Protein AF-A0A0D6L456-F1 (afdb_monomer_lite)

Structure (mmCIF, N/CA/C/O backbone):
data_AF-A0A0D6L456-F1
#
_entry.id   AF-A0A0D6L456-F1
#
loop_
_atom_site.group_PDB
_atom_site.id
_atom_site.type_symbol
_atom_site.label_atom_id
_atom_site.label_alt_id
_atom_site.label_comp_id
_atom_site.label_asym_id
_atom_site.label_entity_id
_atom_site.label_seq_id
_atom_site.pdbx_PDB_ins_code
_atom_site.Cartn_x
_atom_site.Cartn_y
_atom_site.Cartn_z
_atom_site.occupancy
_atom_site.B_iso_or_equiv
_atom_site.auth_seq_id
_atom_site.auth_comp_id
_atom_site.auth_asym_id
_atom_site.auth_atom_id
_atom_site.pdbx_PDB_model_num
ATOM 1 N N . MET A 1 1 ? -3.034 15.185 6.247 1.00 56.34 1 MET A N 1
ATOM 2 C CA . MET A 1 1 ? -3.152 14.692 4.856 1.00 56.34 1 MET A CA 1
ATOM 3 C C . MET A 1 1 ? -2.051 15.348 4.041 1.00 56.34 1 MET A C 1
ATOM 5 O O . MET A 1 1 ? -1.884 16.550 4.168 1.00 56.34 1 MET A O 1
ATOM 9 N N . GLY A 1 2 ? -1.267 14.552 3.312 1.00 77.44 2 GLY A N 1
ATOM 10 C CA . GLY A 1 2 ? -0.018 14.955 2.656 1.00 77.44 2 GLY A CA 1
ATOM 11 C C . GLY A 1 2 ? 0.296 14.021 1.491 1.00 77.44 2 GLY A C 1
ATOM 12 O O . GLY A 1 2 ? 1.353 13.411 1.456 1.00 77.44 2 GLY A O 1
ATOM 13 N N . CYS A 1 3 ? -0.671 13.842 0.591 1.00 87.00 3 CYS A N 1
ATOM 14 C CA . CYS A 1 3 ? -0.454 13.103 -0.646 1.00 87.00 3 CYS A CA 1
ATOM 15 C C . CYS A 1 3 ? 0.429 13.950 -1.574 1.00 87.00 3 CYS A C 1
ATOM 17 O O . CYS A 1 3 ? 0.042 15.061 -1.929 1.00 87.00 3 CYS A O 1
ATOM 19 N N . PHE A 1 4 ? 1.608 13.442 -1.932 1.00 92.88 4 PHE A N 1
ATOM 20 C CA . PHE A 1 4 ? 2.593 14.129 -2.782 1.00 92.88 4 PHE A CA 1
ATOM 21 C C . PHE A 1 4 ? 2.949 13.333 -4.052 1.00 92.88 4 PHE A C 1
ATOM 23 O O . PHE A 1 4 ? 3.863 13.701 -4.784 1.00 92.88 4 PHE A O 1
ATOM 30 N N . GLY A 1 5 ? 2.233 12.239 -4.319 1.00 93.88 5 GLY A N 1
ATOM 31 C CA . GLY A 1 5 ? 2.445 11.361 -5.467 1.00 93.88 5 GLY A CA 1
ATOM 32 C C . GLY A 1 5 ? 1.390 10.253 -5.536 1.00 93.88 5 GLY A C 1
ATOM 33 O O . GLY A 1 5 ? 0.476 10.211 -4.714 1.00 93.88 5 GLY A O 1
ATOM 34 N N . ALA A 1 6 ? 1.526 9.334 -6.496 1.00 95.06 6 ALA A N 1
ATOM 35 C CA . ALA A 1 6 ? 0.637 8.179 -6.652 1.00 95.06 6 ALA A CA 1
ATOM 36 C C . ALA A 1 6 ? 1.399 6.833 -6.774 1.00 95.06 6 ALA A C 1
ATOM 38 O O . ALA A 1 6 ? 2.520 6.832 -7.285 1.00 95.06 6 ALA A O 1
ATOM 39 N N . PRO A 1 7 ? 0.798 5.696 -6.353 1.00 95.69 7 PRO A N 1
ATOM 40 C CA . PRO A 1 7 ? -0.505 5.598 -5.691 1.00 95.69 7 PRO A CA 1
ATOM 41 C C . PRO A 1 7 ? -0.443 6.018 -4.216 1.00 95.69 7 PRO A C 1
ATOM 43 O O . PRO A 1 7 ? 0.575 5.846 -3.545 1.00 95.69 7 PRO A O 1
ATOM 46 N N . TRP A 1 8 ? -1.562 6.550 -3.723 1.00 96.06 8 TRP A N 1
ATOM 47 C CA . TRP A 1 8 ? -1.783 6.859 -2.312 1.00 96.06 8 TRP A CA 1
ATOM 48 C C . TRP A 1 8 ? -2.968 6.042 -1.803 1.00 96.06 8 TRP A C 1
ATOM 50 O O . TRP A 1 8 ? -4.111 6.273 -2.199 1.00 96.06 8 TRP A O 1
ATOM 60 N N . ILE A 1 9 ? -2.694 5.065 -0.949 1.00 97.06 9 ILE A N 1
ATOM 61 C CA . ILE A 1 9 ? -3.662 4.076 -0.478 1.00 97.06 9 ILE A CA 1
ATOM 62 C C . ILE A 1 9 ? -4.080 4.461 0.940 1.00 97.06 9 ILE A C 1
ATOM 64 O O . ILE A 1 9 ? -3.234 4.672 1.804 1.00 97.06 9 ILE A O 1
ATOM 68 N N . ARG A 1 10 ? -5.386 4.570 1.191 1.00 95.94 10 ARG A N 1
ATOM 69 C CA . ARG A 1 10 ? -5.936 4.802 2.533 1.00 95.94 10 ARG A CA 1
ATOM 70 C C . ARG A 1 10 ? -6.547 3.505 3.035 1.00 95.94 10 ARG A C 1
ATOM 72 O O . ARG A 1 10 ? -7.535 3.045 2.472 1.00 95.94 10 ARG A O 1
ATOM 79 N N . VAL A 1 11 ? -5.963 2.934 4.080 1.00 96.12 11 VAL A N 1
ATOM 80 C CA . VAL A 1 11 ? -6.457 1.711 4.715 1.00 96.12 11 VAL A CA 1
ATOM 8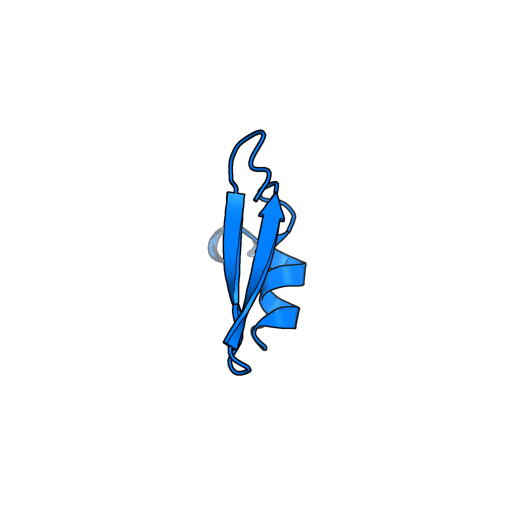1 C C . VAL A 1 11 ? -7.316 2.101 5.908 1.00 96.12 11 VAL A C 1
ATOM 83 O O . VAL A 1 11 ? -6.871 2.856 6.769 1.00 96.12 11 VAL A O 1
ATOM 86 N N . HIS A 1 12 ? -8.550 1.610 5.939 1.00 95.62 12 HIS A N 1
ATOM 87 C CA . HIS A 1 12 ? -9.471 1.779 7.058 1.00 95.62 12 HIS A CA 1
ATOM 88 C C . HIS A 1 12 ? -9.447 0.494 7.891 1.00 95.62 12 HIS A C 1
ATOM 90 O O . HIS A 1 12 ? -9.784 -0.565 7.365 1.00 95.62 12 HIS A O 1
ATOM 96 N N . THR A 1 13 ? -9.018 0.571 9.151 1.00 91.00 13 THR A N 1
ATOM 97 C CA . THR A 1 13 ? -8.950 -0.600 10.041 1.00 91.00 13 THR A CA 1
ATOM 98 C C . THR A 1 13 ? -10.282 -0.834 10.757 1.00 91.00 13 THR A C 1
ATOM 100 O O . THR A 1 13 ? -11.128 0.064 10.826 1.00 91.00 13 THR A O 1
ATOM 103 N N . ALA A 1 14 ? -10.474 -2.034 11.313 1.00 90.00 14 ALA A N 1
ATOM 104 C CA . ALA A 1 14 ? -11.689 -2.393 12.050 1.00 90.00 14 ALA A CA 1
ATOM 105 C C . ALA A 1 14 ? -11.905 -1.517 13.301 1.00 90.00 14 ALA A C 1
ATOM 107 O O . ALA A 1 14 ? -13.039 -1.261 13.698 1.00 90.00 14 ALA A O 1
ATOM 108 N N . GLU A 1 15 ? -10.825 -0.988 13.877 1.00 91.69 15 GLU A N 1
ATOM 109 C CA . GLU A 1 15 ? -10.828 -0.080 15.031 1.00 91.69 15 GLU A CA 1
ATOM 110 C C . GLU A 1 15 ? -11.143 1.377 14.639 1.00 91.69 15 GLU A C 1
ATOM 112 O O . GLU A 1 15 ? -11.076 2.279 15.474 1.00 91.69 15 GLU A O 1
ATOM 117 N N . GLY A 1 16 ? -11.456 1.633 13.363 1.00 92.81 16 GLY A N 1
ATOM 118 C CA . GLY A 1 16 ? -11.800 2.958 12.847 1.00 92.81 16 GLY A CA 1
ATOM 119 C C . GLY A 1 16 ? -10.598 3.859 12.549 1.00 92.81 16 GLY A C 1
ATOM 120 O O . GLY A 1 16 ? -10.784 5.042 12.246 1.00 92.81 16 GLY A O 1
ATOM 121 N N . LYS A 1 17 ? -9.364 3.336 12.601 1.00 93.50 17 LYS A N 1
ATOM 122 C CA . LYS A 1 17 ? -8.160 4.093 12.235 1.00 93.50 17 LYS A CA 1
ATOM 123 C C . LYS A 1 17 ? -8.038 4.196 10.713 1.00 93.50 17 LYS A C 1
ATOM 125 O O . LYS A 1 17 ? -8.393 3.270 9.988 1.00 93.50 17 LYS A O 1
ATOM 130 N N . VAL A 1 18 ? -7.505 5.319 10.226 1.00 95.19 18 VAL A N 1
ATOM 131 C CA . VAL A 1 18 ? -7.183 5.506 8.804 1.00 95.19 18 VAL A CA 1
ATOM 132 C C . VAL A 1 18 ? -5.686 5.699 8.629 1.00 95.19 18 VAL A C 1
ATOM 134 O O . VAL A 1 18 ? -5.151 6.734 9.025 1.00 95.19 18 VAL A O 1
ATOM 137 N N . GLU A 1 19 ? -5.039 4.726 7.995 1.00 95.19 19 GLU A N 1
ATOM 138 C CA . GLU A 1 19 ? -3.595 4.706 7.764 1.00 95.19 19 GLU A CA 1
ATOM 139 C C . GLU A 1 19 ? -3.274 4.970 6.286 1.00 95.19 19 GLU A C 1
ATOM 141 O O . GLU A 1 19 ? -3.758 4.246 5.408 1.00 95.19 19 GLU A O 1
ATOM 146 N N . PRO A 1 20 ? -2.499 6.021 5.967 1.00 95.38 20 PRO A N 1
ATOM 147 C CA . PRO A 1 20 ? -2.084 6.295 4.601 1.00 95.38 20 PRO A CA 1
ATOM 148 C C . PRO A 1 20 ?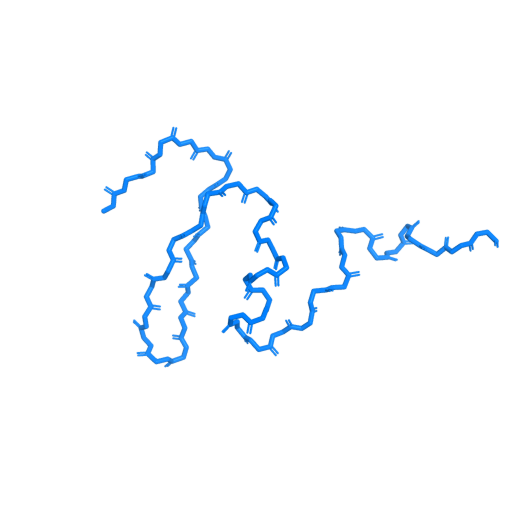 -0.782 5.571 4.225 1.00 95.38 20 PRO A C 1
ATOM 150 O O . PRO A 1 20 ? 0.188 5.576 4.979 1.00 95.38 20 PRO A O 1
ATOM 153 N N . PHE A 1 21 ? -0.721 5.063 2.996 1.00 96.00 21 PHE A N 1
ATOM 154 C CA . PHE A 1 21 ? 0.475 4.487 2.383 1.00 96.00 21 PHE A CA 1
ATOM 155 C C . PHE A 1 21 ? 0.752 5.130 1.026 1.00 96.00 21 PHE A C 1
ATOM 157 O O . PHE A 1 21 ? -0.161 5.336 0.228 1.00 96.00 21 PHE A O 1
ATOM 164 N N . PHE A 1 22 ? 2.023 5.411 0.751 1.00 96.25 22 PHE A N 1
ATOM 165 C CA . PHE A 1 22 ? 2.500 5.862 -0.554 1.00 96.25 22 PHE A CA 1
ATOM 166 C C . PHE A 1 22 ? 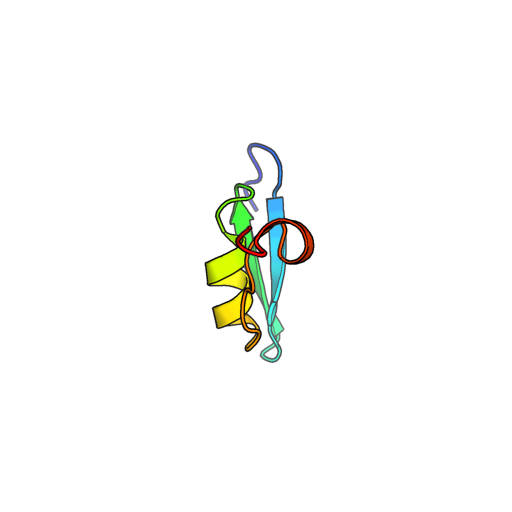3.289 4.749 -1.242 1.00 96.25 22 PHE A C 1
ATOM 168 O O . PHE A 1 22 ? 4.108 4.101 -0.589 1.00 96.25 22 PHE A O 1
ATOM 175 N N . GLY A 1 23 ? 3.075 4.579 -2.548 1.00 95.94 23 GLY A N 1
ATOM 176 C CA . GLY A 1 23 ? 3.759 3.572 -3.358 1.00 95.94 23 GLY A CA 1
ATOM 177 C C . GLY A 1 23 ? 3.005 2.242 -3.433 1.00 95.94 23 GLY A C 1
ATOM 178 O O . GLY A 1 23 ? 2.164 1.918 -2.594 1.00 95.94 23 GLY A O 1
ATOM 179 N N . SER A 1 24 ? 3.286 1.470 -4.483 1.00 95.00 24 SER A N 1
ATOM 180 C CA . SER A 1 24 ? 2.691 0.144 -4.717 1.00 95.00 24 SER A CA 1
ATOM 181 C C . SER A 1 24 ? 3.384 -0.983 -3.940 1.00 95.00 24 SER A C 1
ATOM 183 O O . SER A 1 24 ? 2.837 -2.074 -3.805 1.00 95.00 24 SER A O 1
ATOM 185 N N . ASP A 1 25 ? 4.568 -0.727 -3.392 1.00 95.44 25 ASP A N 1
ATOM 186 C CA . ASP A 1 25 ? 5.403 -1.680 -2.655 1.00 95.44 25 ASP A CA 1
ATOM 187 C C . ASP A 1 25 ? 4.915 -1.939 -1.215 1.00 95.44 25 ASP A C 1
ATOM 189 O O . ASP A 1 25 ? 5.461 -2.784 -0.508 1.00 95.44 25 ASP A O 1
ATOM 193 N N . ARG A 1 26 ? 3.872 -1.231 -0.763 1.00 96.94 26 ARG A N 1
ATOM 194 C CA . ARG A 1 26 ? 3.301 -1.357 0.590 1.00 96.94 26 ARG A CA 1
ATOM 195 C C . ARG A 1 26 ? 2.235 -2.443 0.729 1.00 96.94 26 ARG A C 1
ATOM 197 O O . ARG A 1 26 ? 1.834 -2.732 1.852 1.00 96.94 26 ARG A O 1
ATOM 204 N N . LEU A 1 27 ? 1.807 -3.082 -0.360 1.00 96.00 27 LEU A N 1
ATOM 205 C CA . LEU A 1 27 ? 0.761 -4.116 -0.332 1.00 96.00 27 LEU A CA 1
ATOM 206 C C . LEU A 1 27 ? 1.034 -5.292 0.638 1.00 96.00 27 LEU A C 1
ATOM 208 O O . LEU A 1 27 ? 0.086 -5.695 1.312 1.00 96.00 27 LEU A O 1
ATOM 212 N N . PRO A 1 28 ? 2.276 -5.798 0.815 1.00 96.06 28 PRO A N 1
ATOM 213 C CA . PRO A 1 28 ? 2.559 -6.806 1.842 1.00 96.06 28 PRO A CA 1
ATOM 214 C C . PRO A 1 28 ? 2.267 -6.331 3.272 1.00 96.06 28 PRO A C 1
ATOM 216 O O . PRO A 1 28 ? 1.674 -7.060 4.065 1.00 96.06 28 PRO A O 1
ATOM 219 N N . LEU A 1 29 ? 2.657 -5.093 3.596 1.00 96.75 29 LEU A N 1
ATOM 220 C CA . LEU A 1 29 ? 2.438 -4.492 4.914 1.00 96.75 29 LEU A CA 1
ATOM 221 C C . LEU A 1 29 ? 0.953 -4.200 5.152 1.00 96.75 29 LEU A C 1
ATOM 223 O O . LEU A 1 29 ? 0.445 -4.433 6.246 1.00 96.75 29 LEU A O 1
ATOM 227 N N . ILE A 1 30 ? 0.262 -3.724 4.115 1.00 97.00 30 ILE A N 1
ATOM 228 C CA . ILE A 1 30 ? -1.183 -3.495 4.143 1.00 97.00 30 ILE A CA 1
ATOM 229 C C . ILE A 1 30 ? -1.915 -4.805 4.439 1.00 97.00 30 ILE A C 1
ATOM 231 O O . ILE A 1 30 ? -2.762 -4.806 5.323 1.00 97.00 30 ILE A O 1
ATOM 235 N N . GLY A 1 3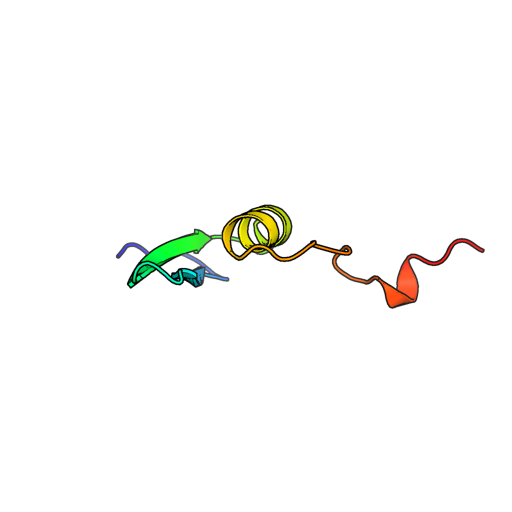1 ? -1.548 -5.909 3.774 1.00 95.62 31 GLY A N 1
ATOM 236 C CA . GLY A 1 31 ? -2.099 -7.239 4.050 1.00 95.62 31 GLY A CA 1
ATOM 237 C C . GLY A 1 31 ? -1.988 -7.607 5.530 1.00 95.62 31 GLY A C 1
ATOM 238 O O . GLY A 1 31 ? -3.004 -7.829 6.183 1.00 95.62 31 GLY A O 1
ATOM 239 N N . HIS A 1 32 ? -0.775 -7.551 6.093 1.00 94.56 32 HIS A N 1
ATOM 240 C CA . HIS A 1 32 ? -0.561 -7.822 7.519 1.00 94.56 32 HIS A CA 1
ATOM 241 C C . HIS A 1 32 ? -1.433 -6.942 8.429 1.00 94.56 32 HIS A C 1
ATOM 243 O O . HIS A 1 32 ? -2.020 -7.439 9.386 1.00 94.56 32 HIS A O 1
ATOM 249 N N . MET A 1 33 ? -1.554 -5.649 8.109 1.00 94.38 33 MET A N 1
ATOM 250 C CA . MET A 1 33 ? -2.357 -4.695 8.878 1.00 94.38 33 MET A CA 1
ATOM 251 C C . MET A 1 33 ? -3.856 -5.015 8.858 1.00 94.38 33 MET A C 1
ATOM 253 O O . MET A 1 33 ? -4.522 -4.813 9.869 1.00 94.38 33 MET A O 1
ATOM 257 N N . ILE A 1 34 ? -4.390 -5.497 7.733 1.00 94.75 34 ILE A N 1
ATOM 258 C CA . ILE A 1 34 ? -5.814 -5.848 7.605 1.00 94.75 34 ILE A CA 1
ATOM 259 C C . ILE A 1 34 ? -6.105 -7.320 7.938 1.00 94.75 34 ILE A C 1
ATOM 261 O O . ILE A 1 34 ? -7.238 -7.759 7.781 1.00 94.75 34 ILE A O 1
ATOM 265 N N . GLY A 1 35 ? -5.104 -8.078 8.399 1.00 94.31 35 GLY A N 1
ATOM 266 C CA . GLY A 1 35 ? -5.247 -9.499 8.727 1.00 94.31 35 GLY A CA 1
ATOM 267 C C . GLY A 1 35 ? -5.278 -10.434 7.512 1.00 94.31 35 GLY A C 1
ATOM 268 O O . GLY A 1 35 ? -5.660 -11.591 7.653 1.00 94.31 35 GLY A O 1
ATOM 269 N N . GLU A 1 36 ? -4.855 -9.962 6.339 1.00 94.50 36 GLU A N 1
ATOM 270 C CA . GLU A 1 36 ? -4.850 -10.716 5.084 1.00 94.50 36 GLU A CA 1
ATOM 271 C C . GLU A 1 36 ? -3.433 -11.137 4.673 1.00 94.50 36 GLU A C 1
ATOM 273 O O . GLU A 1 36 ? -2.460 -10.385 4.793 1.00 94.50 36 GLU A O 1
ATOM 278 N N . GLN A 1 37 ? -3.295 -12.340 4.116 1.00 94.56 37 GLN A N 1
ATOM 279 C CA . GLN A 1 37 ? -2.011 -12.788 3.584 1.00 94.56 37 GLN A CA 1
ATOM 280 C C . GLN A 1 37 ? -1.780 -12.212 2.182 1.00 94.56 37 GLN A C 1
ATOM 282 O O . GLN A 1 37 ? -2.511 -12.514 1.239 1.00 94.56 37 GLN A O 1
ATOM 287 N N . PHE A 1 38 ? -0.707 -11.436 2.007 1.00 94.25 38 PHE A N 1
ATOM 288 C CA . PHE A 1 38 ? -0.279 -11.010 0.675 1.00 94.25 38 PHE A CA 1
ATOM 289 C C . PHE A 1 38 ? 0.348 -12.181 -0.087 1.00 94.25 38 PHE A C 1
ATOM 291 O O . PHE A 1 38 ? 1.400 -12.693 0.291 1.00 94.25 38 PHE A O 1
ATOM 298 N N . GLN A 1 39 ? -0.287 -12.588 -1.183 1.00 92.88 39 GLN A N 1
ATOM 299 C CA . GLN A 1 39 ? 0.128 -13.753 -1.972 1.00 92.88 39 GLN A CA 1
ATOM 300 C C . GLN A 1 39 ? 1.159 -13.417 -3.068 1.00 92.88 39 GLN A C 1
ATOM 302 O O . GLN A 1 39 ? 1.599 -14.295 -3.803 1.00 92.88 39 GLN A O 1
ATOM 307 N N . GLY A 1 40 ? 1.568 -12.152 -3.186 1.00 91.31 40 GLY A N 1
ATOM 308 C CA . GLY A 1 40 ? 2.398 -11.669 -4.289 1.00 91.31 40 GLY A CA 1
ATOM 309 C C . GLY A 1 40 ? 1.579 -10.931 -5.356 1.00 91.31 40 GLY A C 1
ATOM 310 O O . GLY A 1 40 ? 0.359 -11.077 -5.422 1.00 91.31 40 GLY A O 1
ATOM 311 N N . PRO A 1 41 ? 2.228 -10.110 -6.200 1.00 90.50 41 PRO A N 1
ATOM 312 C CA . PRO A 1 41 ? 1.529 -9.224 -7.135 1.00 90.50 41 PRO A CA 1
ATOM 313 C C . PRO A 1 41 ? 0.909 -9.946 -8.343 1.00 90.50 41 PRO A C 1
ATOM 315 O O . PRO A 1 41 ? -0.017 -9.421 -8.95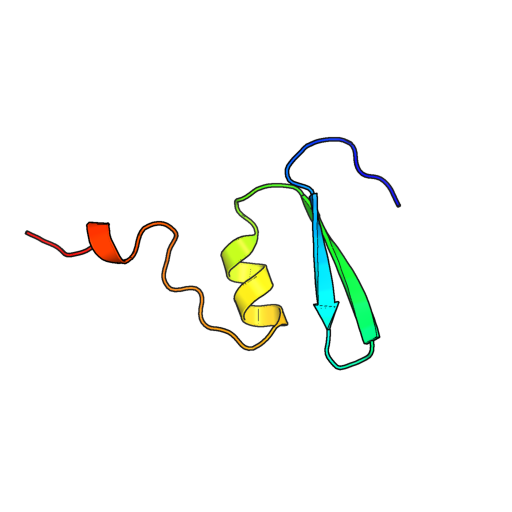0 1.00 90.50 41 PRO A O 1
ATOM 318 N N . LEU A 1 42 ? 1.419 -11.125 -8.714 1.00 88.19 42 LEU A N 1
ATOM 319 C CA . LEU A 1 42 ? 1.025 -11.873 -9.914 1.00 88.19 42 LEU A CA 1
ATOM 320 C C . LEU A 1 42 ? 0.978 -13.376 -9.611 1.00 88.19 42 LEU A C 1
ATOM 322 O O . LEU A 1 42 ? 1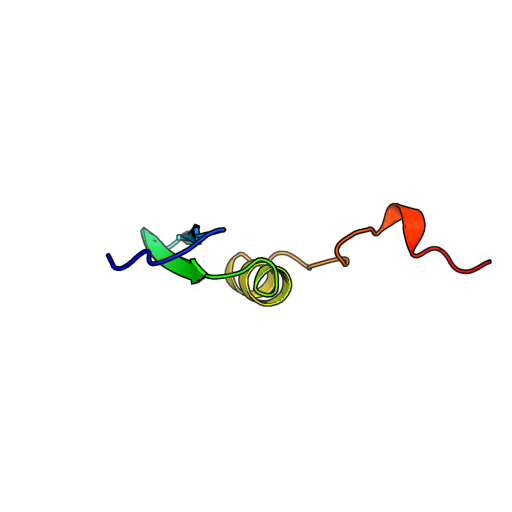.659 -14.173 -10.248 1.00 88.19 42 LEU A O 1
ATOM 326 N N . THR A 1 43 ? 0.193 -13.764 -8.606 1.00 83.25 43 THR A N 1
ATOM 327 C CA . THR A 1 43 ? 0.078 -15.153 -8.114 1.00 83.25 43 THR A CA 1
ATOM 328 C C . THR A 1 43 ? -0.122 -16.191 -9.217 1.00 83.25 43 THR A C 1
ATOM 330 O O . THR A 1 43 ? 0.499 -17.246 -9.186 1.00 83.25 43 THR A O 1
ATOM 333 N N . HIS A 1 44 ? -0.934 -15.870 -10.225 1.00 79.06 44 HIS A N 1
ATOM 334 C CA . HIS A 1 44 ? -1.232 -16.744 -11.363 1.00 79.06 44 HIS A CA 1
ATOM 335 C C . HIS A 1 44 ? -0.084 -16.892 -12.379 1.00 79.06 44 HIS A C 1
ATOM 337 O O . HIS A 1 44 ? -0.130 -17.793 -13.209 1.00 79.06 44 HIS A O 1
ATOM 343 N N . LEU A 1 45 ? 0.932 -16.022 -12.334 1.00 78.25 45 LEU A N 1
ATOM 344 C CA . LEU A 1 45 ? 2.132 -16.093 -13.183 1.00 78.25 45 LEU A CA 1
ATOM 345 C C . LEU A 1 45 ? 3.366 -16.574 -12.414 1.00 78.25 45 LEU A C 1
ATOM 347 O O . LEU A 1 45 ? 4.398 -16.839 -13.018 1.00 78.25 45 LEU A O 1
ATOM 351 N N . ALA A 1 46 ? 3.274 -16.666 -11.086 1.00 69.50 46 ALA A N 1
ATOM 352 C CA . ALA A 1 46 ? 4.369 -17.085 -10.219 1.00 69.50 46 ALA A CA 1
ATOM 353 C C . ALA A 1 46 ? 4.522 -18.616 -10.127 1.00 69.50 46 ALA A C 1
ATOM 355 O O . ALA A 1 46 ? 5.392 -19.092 -9.398 1.00 69.50 46 ALA A O 1
ATOM 356 N N . SER A 1 47 ? 3.688 -19.393 -10.831 1.00 71.12 47 SER A N 1
ATOM 357 C CA . SER A 1 47 ? 3.839 -20.847 -10.906 1.00 71.12 47 SER A CA 1
ATOM 358 C C . SER A 1 47 ? 5.181 -21.200 -11.561 1.00 71.12 47 SER A C 1
ATOM 360 O O . SER A 1 47 ? 5.468 -20.688 -12.646 1.00 71.12 47 SER A O 1
ATOM 362 N N . PRO A 1 48 ? 6.018 -22.037 -10.921 1.00 65.56 48 PRO A N 1
ATOM 363 C CA . PRO A 1 48 ? 7.268 -22.474 -11.528 1.00 65.56 48 PRO A CA 1
ATOM 364 C C . PRO A 1 48 ? 6.988 -23.310 -12.793 1.00 65.56 48 PRO A C 1
ATOM 366 O O . PRO A 1 48 ? 5.926 -23.937 -12.866 1.00 65.56 48 PRO A O 1
ATOM 369 N N . PRO A 1 49 ? 7.907 -23.306 -13.779 1.00 60.69 49 PRO A N 1
ATOM 370 C CA . PRO A 1 49 ? 7.860 -24.245 -14.898 1.00 60.69 49 PRO A CA 1
ATOM 371 C C . PRO A 1 49 ? 7.987 -25.702 -14.435 1.00 60.69 49 PRO A C 1
ATOM 373 O O . PRO A 1 49 ? 8.621 -25.944 -13.379 1.00 60.69 49 PRO A O 1
#

Organism: NCBI:txid53326

Sequence (49 aa):
MGCFGAPWIRVHTAEGKVEPFFGSDRLPLIGHMIGEQFQGPLTHLASPP

Foldseek 3Di:
DDDPDPDWDWDQEPVRDTDIDHDPVCVCVSCVRRVHHDCDDCNVPPDDD

Radius of gyration: 13.27 Å; chains: 1; bounding box: 20×39×30 Å

pLDDT: mean 90.05, std 9.88, range [56.34, 97.06]

InterPro domains:
  IPR051924 Glutathione S-transferase Kappa/NadH [PTHR42943] (2-42)

Secondary structure (DSSP, 8-state):
----SS-EEEEEPTTS-EEEEESGGGHHHHHHHHT-----TTTTT----